Protein AF-A0A7V5PXU4-F1 (afdb_monomer_lite)

Secondary structure (DSSP, 8-state):
---SSSSTTHHHHHHHHHHHHHHHHHHHTT-HHHHHTHHHHHHHHHHHHHHHHHHHHHHHHHHHHHHHTT-

Foldseek 3Di:
DDPQPPDPCSLVVLLVVLVVVVVVLVVCPPPPVSVVCVVVNVVSVVVNVVSVVVVVVVVVVVVVVVVVVVD

Radius of gyration: 17.21 Å; chains: 1; bounding box: 49×15×39 Å

Sequence (71 aa):
MDYILVQKDSKRRFLQAVAALSKTFALAVPHEEALAIRDEVGLFQEIRAALIKATVTKGERSAEEIEAAVQ

pLDDT: mean 77.53, std 17.33, range [42.56, 94.94]

Structure (mmCIF, N/CA/C/O backbone):
data_AF-A0A7V5PXU4-F1
#
_entry.id   AF-A0A7V5PXU4-F1
#
loop_
_atom_site.group_PDB
_atom_site.id
_atom_site.type_symbol
_atom_site.label_atom_id
_atom_site.label_alt_id
_atom_site.label_comp_id
_atom_site.label_asym_id
_atom_site.label_entity_id
_atom_site.label_seq_id
_atom_site.pdbx_PDB_ins_code
_atom_site.Cartn_x
_atom_site.Cartn_y
_atom_site.Cartn_z
_atom_site.occupancy
_atom_site.B_iso_or_equiv
_atom_site.auth_seq_id
_atom_site.auth_comp_id
_atom_site.auth_asym_id
_atom_site.auth_atom_id
_atom_site.pdbx_PDB_model_num
ATOM 1 N N . MET A 1 1 ? -8.291 -6.356 -24.911 1.00 42.56 1 MET A N 1
ATOM 2 C CA . MET A 1 1 ? -8.550 -6.617 -23.480 1.00 42.56 1 MET A CA 1
ATOM 3 C C . MET A 1 1 ? -7.454 -5.942 -22.651 1.00 42.56 1 MET A C 1
ATOM 5 O O . MET A 1 1 ? -6.812 -6.589 -21.847 1.00 42.56 1 MET A O 1
ATOM 9 N N . ASP A 1 2 ? -7.205 -4.645 -22.893 1.00 46.44 2 ASP A N 1
ATOM 10 C CA . ASP A 1 2 ? -6.002 -3.947 -22.396 1.00 46.44 2 ASP A CA 1
ATOM 11 C C . ASP A 1 2 ? -6.254 -2.426 -22.283 1.00 46.44 2 ASP A C 1
ATOM 13 O O . ASP A 1 2 ? -5.579 -1.596 -22.878 1.00 46.44 2 ASP A O 1
ATOM 17 N N . TYR A 1 3 ? -7.334 -2.027 -21.604 1.00 54.44 3 TYR A N 1
ATOM 18 C CA . TYR A 1 3 ? -7.797 -0.626 -21.633 1.00 54.44 3 TYR A CA 1
ATOM 19 C C . TYR A 1 3 ? -7.194 0.275 -20.545 1.00 54.44 3 TYR A C 1
ATOM 21 O O . TYR A 1 3 ? -7.287 1.499 -20.639 1.00 54.44 3 TYR A O 1
ATOM 29 N N . ILE A 1 4 ? -6.558 -0.297 -19.520 1.00 54.38 4 ILE A N 1
ATOM 30 C CA . ILE A 1 4 ? -6.097 0.473 -18.352 1.00 54.38 4 ILE A CA 1
ATOM 31 C C . ILE A 1 4 ? -4.609 0.845 -18.451 1.00 54.38 4 ILE A C 1
ATOM 33 O O . ILE A 1 4 ? -4.213 1.861 -17.892 1.00 54.38 4 ILE A O 1
ATOM 37 N N . LEU A 1 5 ? -3.788 0.099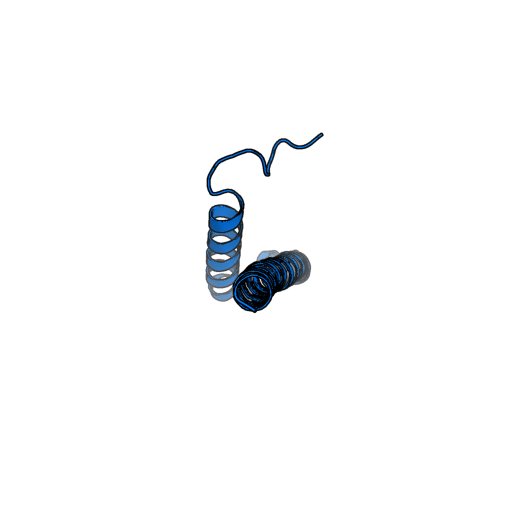 -19.202 1.00 53.19 5 LEU A N 1
ATOM 38 C CA . LEU A 1 5 ? -2.335 0.326 -19.285 1.00 53.19 5 LEU A CA 1
ATOM 39 C C . LEU A 1 5 ? -1.877 1.123 -20.519 1.00 53.19 5 LEU A C 1
ATOM 41 O O . LEU A 1 5 ? -0.737 1.579 -20.552 1.00 53.19 5 LEU A O 1
ATOM 45 N N . VAL A 1 6 ? -2.756 1.344 -21.503 1.00 55.06 6 VAL A N 1
ATOM 46 C CA . VAL A 1 6 ? -2.446 2.088 -22.745 1.00 55.06 6 VAL A CA 1
ATOM 47 C C . VAL A 1 6 ? -2.428 3.610 -22.529 1.00 55.06 6 VAL A C 1
ATOM 49 O O . VAL A 1 6 ? -1.866 4.354 -23.331 1.00 55.06 6 VAL A O 1
ATOM 52 N N . GLN A 1 7 ? -3.000 4.107 -21.428 1.00 58.50 7 GLN A N 1
ATOM 53 C CA . GLN A 1 7 ? -2.970 5.537 -21.126 1.00 58.50 7 GLN A CA 1
ATOM 54 C C . GLN A 1 7 ? -1.582 5.966 -20.621 1.00 58.50 7 GLN A C 1
ATOM 56 O O . GLN A 1 7 ? -0.978 5.320 -19.756 1.00 58.50 7 GLN A O 1
ATOM 61 N N . LYS A 1 8 ? -1.089 7.102 -21.129 1.00 55.94 8 LYS A N 1
ATOM 62 C CA . LYS A 1 8 ? 0.113 7.776 -20.613 1.00 55.94 8 LYS A CA 1
ATOM 63 C C . LYS A 1 8 ? -0.019 7.932 -19.088 1.00 55.94 8 LYS A C 1
ATOM 65 O O . LYS A 1 8 ? -1.089 8.279 -18.595 1.00 55.94 8 LYS A O 1
ATOM 70 N N . ASP A 1 9 ? 1.045 7.626 -18.344 1.00 65.12 9 ASP A N 1
ATOM 71 C CA . ASP A 1 9 ? 1.110 7.719 -16.872 1.00 65.12 9 ASP A CA 1
ATOM 72 C C . ASP A 1 9 ? 0.255 6.736 -16.046 1.00 65.12 9 ASP A C 1
ATOM 74 O O . ASP A 1 9 ? 0.198 6.870 -14.822 1.00 65.12 9 ASP A O 1
ATOM 78 N N . SER A 1 10 ? -0.359 5.706 -16.637 1.00 70.94 10 SER A N 1
ATOM 79 C CA . SER A 1 10 ? -1.235 4.765 -15.901 1.00 70.94 10 SER A CA 1
ATOM 80 C C . SER A 1 10 ? -0.585 4.151 -14.657 1.00 70.94 10 SER A C 1
ATOM 82 O O . SER A 1 10 ? -1.197 4.079 -13.591 1.00 70.94 10 SER A O 1
ATOM 84 N N . LYS A 1 11 ? 0.703 3.801 -14.750 1.00 76.81 11 LYS A N 1
ATOM 85 C CA . LYS A 1 11 ? 1.488 3.308 -13.613 1.00 76.81 11 LYS A CA 1
ATOM 86 C C . LYS A 1 11 ? 1.640 4.355 -12.510 1.00 76.81 11 LYS A C 1
ATOM 88 O O . LYS A 1 11 ? 1.411 4.055 -11.343 1.00 76.81 11 LYS A O 1
ATOM 93 N N . ARG A 1 12 ? 2.009 5.590 -12.864 1.00 82.56 12 ARG A N 1
ATOM 94 C CA . ARG A 1 12 ? 2.169 6.690 -11.900 1.00 82.56 12 ARG A CA 1
ATOM 95 C C . ARG A 1 12 ? 0.845 6.997 -11.203 1.00 82.56 12 ARG A C 1
ATOM 97 O O . ARG A 1 12 ? 0.827 7.154 -9.985 1.00 82.56 12 ARG A O 1
ATOM 104 N N . ARG A 1 13 ? -0.256 6.999 -11.957 1.00 84.88 13 ARG A N 1
ATOM 105 C CA . ARG A 1 13 ? -1.615 7.179 -11.431 1.00 84.88 13 ARG A CA 1
ATOM 106 C C . ARG A 1 13 ? -1.996 6.081 -10.443 1.00 84.88 13 ARG A C 1
ATOM 108 O O . ARG A 1 13 ? -2.480 6.402 -9.365 1.00 84.88 13 ARG A O 1
ATOM 115 N N . PHE A 1 14 ? -1.720 4.816 -10.765 1.00 87.12 14 PHE A N 1
ATOM 116 C CA . PHE A 1 14 ? -1.958 3.700 -9.847 1.00 87.12 14 PHE A CA 1
ATOM 117 C C . PHE A 1 14 ? -1.175 3.868 -8.538 1.00 87.12 14 PHE A C 1
ATOM 119 O O . PHE A 1 14 ? -1.754 3.819 -7.457 1.00 87.12 14 PHE A O 1
ATOM 126 N N . LEU A 1 15 ? 0.129 4.157 -8.621 1.00 87.94 15 LEU A N 1
ATOM 127 C CA . LEU A 1 15 ? 0.973 4.352 -7.437 1.00 87.94 15 LEU A CA 1
ATOM 128 C C . LEU A 1 15 ? 0.480 5.500 -6.543 1.00 87.94 15 LEU A C 1
ATOM 130 O O . LEU A 1 15 ? 0.523 5.378 -5.318 1.00 87.94 15 LEU A O 1
ATOM 134 N N . GLN A 1 16 ? 0.021 6.600 -7.147 1.00 89.88 16 GLN A N 1
ATOM 135 C CA . GLN A 1 16 ? -0.545 7.744 -6.430 1.00 89.88 16 GLN A CA 1
ATOM 136 C C . GLN A 1 16 ? -1.897 7.412 -5.788 1.00 89.88 16 GLN A C 1
ATOM 138 O O . GLN A 1 16 ? -2.109 7.758 -4.627 1.00 89.88 16 GLN A O 1
ATOM 143 N N . ALA A 1 17 ? -2.780 6.710 -6.502 1.00 91.94 17 ALA A N 1
ATOM 144 C CA . ALA A 1 17 ? -4.087 6.305 -5.993 1.00 91.94 17 ALA A CA 1
ATOM 145 C C . ALA A 1 17 ? -3.961 5.366 -4.785 1.00 91.94 17 ALA A C 1
ATOM 147 O O . ALA A 1 17 ? -4.589 5.613 -3.760 1.00 91.94 17 ALA A O 1
ATOM 148 N N . VAL A 1 18 ? -3.089 4.353 -4.857 1.00 93.00 18 VAL A N 1
ATOM 149 C CA . VAL A 1 18 ? -2.839 3.442 -3.726 1.00 93.00 18 VAL A CA 1
ATOM 150 C C . VAL A 1 18 ? -2.239 4.191 -2.532 1.00 93.00 18 VAL A C 1
ATOM 152 O O . VAL A 1 18 ? -2.626 3.946 -1.395 1.00 93.00 18 VAL A O 1
ATOM 155 N N . ALA A 1 19 ? -1.337 5.152 -2.763 1.00 91.25 19 ALA A N 1
ATOM 156 C CA . ALA A 1 19 ? -0.779 5.959 -1.678 1.00 91.25 19 ALA A CA 1
ATOM 157 C C . ALA A 1 19 ? -1.834 6.847 -0.993 1.00 91.25 19 ALA A C 1
ATOM 159 O O . ALA A 1 19 ? -1.805 6.999 0.229 1.00 91.25 19 ALA A O 1
ATOM 160 N N . ALA A 1 20 ? -2.756 7.431 -1.763 1.00 93.81 20 ALA A N 1
ATOM 161 C CA . ALA A 1 20 ? -3.876 8.192 -1.219 1.00 93.81 20 ALA A CA 1
ATOM 162 C C . ALA A 1 20 ? -4.835 7.282 -0.437 1.00 93.81 20 ALA A C 1
ATOM 164 O O . ALA A 1 20 ? -5.181 7.606 0.696 1.00 93.81 20 ALA A O 1
ATOM 165 N N . LEU A 1 21 ? -5.176 6.115 -0.994 1.00 92.88 21 LEU A N 1
ATOM 166 C CA . LEU A 1 21 ? -6.021 5.110 -0.351 1.00 92.88 21 LEU A CA 1
ATOM 167 C C . LEU A 1 21 ? -5.463 4.687 1.012 1.00 92.88 21 LEU A C 1
ATOM 169 O O . LEU A 1 21 ? -6.189 4.741 1.997 1.00 92.88 21 LEU A O 1
ATOM 173 N N . SER A 1 22 ? -4.171 4.354 1.100 1.00 91.56 22 SER A N 1
ATOM 174 C CA . SER A 1 22 ? -3.538 3.975 2.371 1.00 91.56 22 SER A CA 1
ATOM 175 C C . SER A 1 22 ? -3.605 5.084 3.424 1.00 91.56 22 SER A C 1
ATOM 177 O O . SER A 1 22 ? -3.816 4.801 4.601 1.00 91.56 22 SER A O 1
ATOM 179 N N . LYS A 1 23 ? -3.433 6.351 3.020 1.00 93.75 23 LYS A N 1
ATOM 180 C CA . LYS A 1 23 ? -3.527 7.494 3.942 1.00 93.75 23 LYS A CA 1
ATOM 181 C C . LYS A 1 23 ? -4.951 7.681 4.449 1.00 93.75 23 LYS A C 1
ATOM 183 O O . LYS A 1 23 ? -5.144 7.833 5.648 1.00 93.75 23 LYS A O 1
ATOM 188 N N . THR A 1 24 ? -5.936 7.647 3.556 1.00 93.94 24 THR A N 1
ATOM 189 C CA . THR A 1 24 ? -7.346 7.784 3.939 1.00 93.94 24 THR A CA 1
ATOM 190 C C . THR A 1 24 ? -7.797 6.614 4.807 1.00 93.94 24 THR A C 1
ATOM 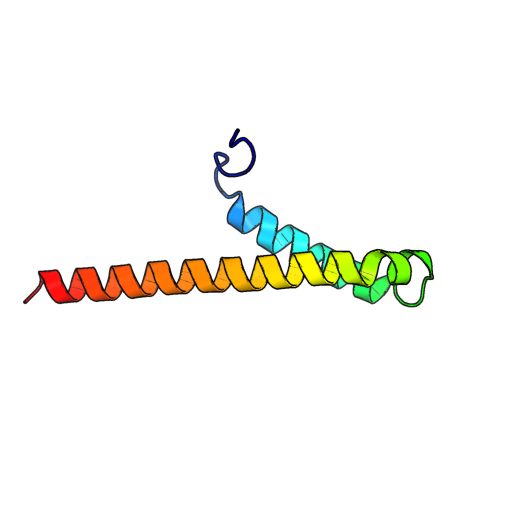192 O O . THR A 1 24 ? -8.477 6.826 5.802 1.00 93.94 24 THR A O 1
ATOM 195 N N . PHE A 1 25 ? -7.355 5.395 4.495 1.00 92.31 25 PHE A N 1
ATOM 196 C CA . PHE A 1 25 ? -7.618 4.214 5.311 1.00 92.31 25 PHE A CA 1
ATOM 197 C C . PHE A 1 25 ? -7.086 4.376 6.740 1.00 92.31 25 PHE A C 1
ATOM 199 O O . PHE A 1 25 ? -7.813 4.128 7.697 1.00 92.31 25 PHE A O 1
ATOM 206 N N . ALA A 1 26 ? -5.856 4.876 6.897 1.00 93.19 26 ALA A N 1
ATOM 207 C CA . ALA A 1 26 ? -5.276 5.143 8.213 1.00 93.19 26 ALA A CA 1
ATOM 208 C C . ALA A 1 26 ? -6.061 6.194 9.023 1.00 93.19 26 ALA A C 1
ATOM 210 O O . ALA A 1 26 ? -6.031 6.149 10.248 1.00 93.19 26 ALA A O 1
ATOM 211 N N . LEU A 1 27 ? -6.768 7.115 8.355 1.00 94.94 27 LEU A N 1
ATOM 212 C CA . LEU A 1 27 ? -7.660 8.088 8.999 1.00 94.94 27 LEU A CA 1
ATOM 213 C C . LEU A 1 27 ? -9.053 7.516 9.311 1.00 94.94 27 LEU A C 1
ATOM 215 O O . LEU A 1 27 ? -9.734 8.038 10.187 1.00 94.94 27 LEU A O 1
ATOM 219 N N . ALA A 1 28 ? -9.489 6.487 8.581 1.00 92.50 28 ALA A N 1
ATOM 220 C CA . ALA A 1 28 ? -10.811 5.881 8.721 1.00 92.50 28 ALA A CA 1
ATOM 221 C C . ALA A 1 28 ? -10.853 4.758 9.773 1.00 92.50 28 ALA A C 1
ATOM 223 O O . ALA A 1 28 ? -11.908 4.480 10.336 1.00 92.50 28 ALA A O 1
ATOM 224 N N . VAL A 1 29 ? -9.726 4.106 10.068 1.00 91.56 29 VAL A N 1
ATOM 225 C CA . VAL A 1 29 ? -9.625 3.131 11.169 1.00 91.56 29 VAL A CA 1
ATOM 226 C C . VAL A 1 29 ? -9.841 3.849 12.516 1.00 91.56 29 VAL A C 1
ATOM 228 O O . VAL A 1 29 ? -9.266 4.920 12.719 1.00 91.56 29 VAL A O 1
ATOM 231 N N . PRO A 1 30 ? -10.632 3.286 13.459 1.00 91.00 30 PRO A N 1
ATOM 232 C CA . PRO A 1 30 ? -11.122 1.902 13.516 1.00 91.00 30 PRO A CA 1
ATOM 233 C C . PRO A 1 30 ? -12.562 1.668 13.018 1.00 91.00 30 PRO A C 1
ATOM 235 O O . PRO A 1 30 ? -13.196 0.717 13.464 1.00 91.00 30 PRO A O 1
ATOM 238 N N . HIS A 1 31 ? -13.101 2.492 12.114 1.00 93.81 31 HIS A N 1
ATOM 239 C CA . HIS A 1 31 ? -14.466 2.313 11.602 1.00 93.81 31 HIS A CA 1
ATOM 240 C C . HIS A 1 31 ? -14.683 0.910 10.999 1.00 93.81 31 HIS A C 1
ATOM 242 O O . HIS A 1 31 ? -13.844 0.438 10.230 1.00 93.81 31 HIS A O 1
ATOM 248 N N . GLU A 1 32 ? -15.806 0.250 11.307 1.00 91.50 32 GLU A N 1
ATOM 249 C CA . GLU A 1 32 ? -16.075 -1.135 10.874 1.00 91.50 32 GLU A CA 1
ATOM 250 C C . GLU A 1 32 ? -16.040 -1.289 9.349 1.00 91.50 32 GLU A C 1
ATOM 252 O O . GLU A 1 32 ? -15.448 -2.234 8.836 1.00 91.50 32 GLU A O 1
ATOM 257 N N . GLU A 1 33 ? -16.577 -0.313 8.611 1.00 90.62 33 GLU A N 1
ATOM 258 C CA . GLU A 1 33 ? -16.499 -0.303 7.143 1.00 90.62 33 GLU A CA 1
ATOM 259 C C . GLU A 1 33 ? -15.058 -0.191 6.623 1.00 90.62 33 GLU A C 1
ATOM 261 O O . GLU A 1 33 ? -14.728 -0.768 5.591 1.00 90.62 33 GLU A O 1
ATOM 266 N N . ALA A 1 34 ? -14.174 0.513 7.341 1.00 91.31 34 ALA A N 1
ATOM 267 C CA . ALA A 1 34 ? -12.760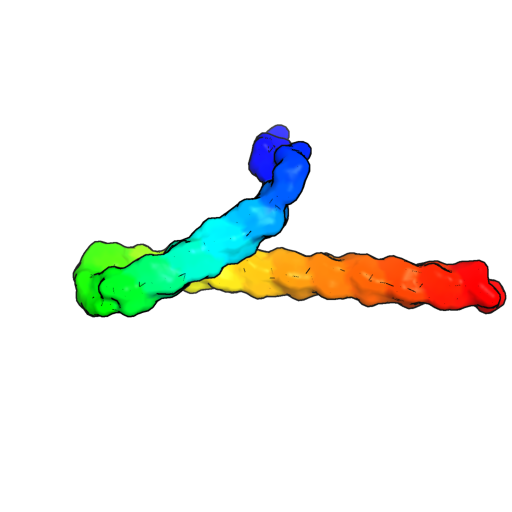 0.557 6.988 1.00 91.31 34 ALA A CA 1
ATOM 268 C C . ALA A 1 34 ? -12.104 -0.799 7.276 1.00 91.31 34 ALA A C 1
ATOM 270 O O . ALA A 1 34 ? -11.383 -1.328 6.441 1.00 91.31 34 ALA A O 1
ATOM 271 N N . LEU A 1 35 ? -12.395 -1.421 8.419 1.00 92.94 35 LEU A N 1
ATOM 272 C CA . LEU A 1 35 ? -11.873 -2.753 8.736 1.00 92.94 35 LEU A CA 1
ATOM 273 C C . LEU A 1 35 ? -12.331 -3.818 7.730 1.00 92.94 35 LEU A C 1
ATOM 275 O O . LEU A 1 35 ? -11.540 -4.699 7.396 1.00 92.94 35 LEU A O 1
ATOM 279 N N . ALA A 1 36 ? -13.556 -3.703 7.210 1.00 94.75 36 ALA A N 1
ATOM 280 C CA . ALA A 1 36 ? -14.107 -4.611 6.208 1.00 94.75 36 ALA A CA 1
ATOM 281 C C . ALA A 1 36 ? -13.333 -4.599 4.880 1.00 94.75 36 ALA A C 1
ATOM 283 O O . ALA A 1 36 ? -13.306 -5.621 4.209 1.00 94.75 36 ALA A O 1
ATOM 284 N N . ILE A 1 37 ? -12.686 -3.480 4.524 1.00 93.56 37 ILE A N 1
ATOM 285 C CA . ILE A 1 37 ? -11.910 -3.340 3.277 1.00 93.56 37 ILE A CA 1
ATOM 286 C C . ILE A 1 37 ? -10.390 -3.482 3.477 1.00 93.56 37 ILE A C 1
ATOM 288 O O . ILE A 1 37 ? -9.596 -3.150 2.590 1.00 93.56 37 ILE A O 1
ATOM 292 N N . ARG A 1 38 ? -9.946 -3.877 4.678 1.00 92.38 38 ARG A N 1
ATOM 293 C CA . ARG A 1 38 ? -8.520 -3.919 5.043 1.00 92.38 38 ARG A CA 1
ATOM 294 C C . ARG A 1 38 ? -7.719 -4.818 4.106 1.00 92.38 38 ARG A C 1
ATOM 296 O O . ARG A 1 38 ? -6.606 -4.459 3.716 1.00 92.38 38 ARG A O 1
ATOM 303 N N . ASP A 1 39 ? -8.266 -5.978 3.775 1.00 93.81 39 ASP A N 1
ATOM 304 C CA . ASP A 1 39 ? -7.553 -6.997 3.014 1.00 93.81 39 ASP A CA 1
ATOM 305 C C . ASP A 1 39 ? -7.412 -6.566 1.540 1.00 93.81 39 ASP A C 1
ATOM 307 O O . ASP A 1 39 ? -6.358 -6.752 0.928 1.00 93.81 39 ASP A O 1
ATOM 311 N N . GLU A 1 40 ? -8.405 -5.860 0.997 1.00 93.56 40 GLU A N 1
ATOM 312 C CA . GLU A 1 40 ? -8.367 -5.224 -0.320 1.00 93.56 40 GLU A CA 1
ATOM 313 C C . GLU A 1 40 ? -7.326 -4.103 -0.375 1.00 93.56 40 GLU A C 1
ATOM 315 O O . GLU A 1 40 ? -6.552 -4.017 -1.332 1.00 93.56 40 GLU A O 1
ATOM 320 N N . VAL A 1 41 ? -7.255 -3.258 0.660 1.00 93.88 41 VAL A N 1
ATOM 321 C CA . VAL A 1 41 ? -6.199 -2.238 0.769 1.00 93.88 41 VAL A CA 1
ATOM 322 C C . VAL A 1 41 ? -4.819 -2.900 0.791 1.00 93.88 41 VAL A C 1
ATOM 324 O O . VAL A 1 41 ? -3.910 -2.421 0.108 1.00 93.88 41 VAL A O 1
ATOM 327 N N . GLY A 1 42 ? -4.673 -4.026 1.496 1.00 93.12 42 GLY A N 1
ATOM 328 C CA . GLY A 1 42 ? -3.462 -4.849 1.488 1.00 93.12 42 GLY A CA 1
ATOM 329 C C . GLY A 1 42 ? -3.097 -5.358 0.091 1.00 93.12 42 GLY A C 1
ATOM 330 O O . GLY A 1 42 ? -1.972 -5.155 -0.364 1.00 93.12 42 GLY A O 1
ATOM 331 N N . LEU A 1 43 ? -4.054 -5.920 -0.652 1.00 93.88 43 LEU A N 1
ATOM 332 C CA . LEU A 1 43 ? -3.839 -6.375 -2.031 1.00 93.88 43 LEU A CA 1
ATOM 333 C C . LEU A 1 43 ? -3.286 -5.255 -2.928 1.00 93.88 43 LEU A C 1
ATOM 335 O O . LEU A 1 43 ? -2.325 -5.458 -3.675 1.00 93.88 43 LEU A O 1
ATOM 339 N N . PHE A 1 44 ? -3.857 -4.051 -2.850 1.00 93.19 44 PHE A N 1
ATOM 340 C CA . PHE A 1 44 ? -3.376 -2.917 -3.641 1.00 93.19 44 PHE A CA 1
ATOM 341 C C . PHE A 1 44 ? -1.963 -2.471 -3.249 1.00 93.19 44 PHE A C 1
ATOM 343 O O . PHE A 1 44 ? -1.193 -2.043 -4.118 1.00 93.19 44 PHE A O 1
ATOM 350 N N . GLN A 1 45 ? -1.597 -2.585 -1.971 1.00 92.94 45 GLN A N 1
ATOM 351 C CA . GLN A 1 45 ? -0.240 -2.311 -1.500 1.00 92.94 45 GLN A CA 1
ATOM 352 C C . GLN A 1 45 ? 0.772 -3.324 -2.049 1.00 92.94 45 GLN A C 1
ATOM 354 O O . GLN A 1 45 ? 1.828 -2.907 -2.536 1.00 92.94 45 GLN A O 1
ATOM 359 N N . GLU A 1 46 ? 0.423 -4.611 -2.078 1.00 93.69 46 GLU A N 1
ATOM 360 C CA . GLU A 1 46 ? 1.266 -5.665 -2.655 1.00 93.69 46 GLU A CA 1
ATOM 361 C C . GLU A 1 46 ? 1.466 -5.473 -4.162 1.00 93.69 46 GLU A C 1
ATOM 363 O O . GLU A 1 46 ? 2.595 -5.490 -4.662 1.00 93.69 46 GLU A O 1
ATOM 368 N N . ILE A 1 47 ? 0.391 -5.174 -4.902 1.00 90.38 47 ILE A N 1
ATOM 369 C CA . ILE A 1 47 ? 0.478 -4.868 -6.338 1.00 90.38 47 ILE A CA 1
ATOM 370 C C . ILE A 1 47 ? 1.360 -3.635 -6.569 1.00 90.38 47 ILE A C 1
ATOM 372 O O . ILE A 1 47 ? 2.188 -3.617 -7.483 1.00 90.38 47 ILE A O 1
ATOM 376 N N . ARG A 1 48 ? 1.236 -2.600 -5.728 1.00 88.94 48 ARG A N 1
ATOM 377 C CA . ARG A 1 48 ? 2.108 -1.420 -5.777 1.00 88.94 48 ARG A CA 1
ATOM 378 C C . ARG A 1 48 ? 3.575 -1.797 -5.562 1.00 88.94 48 ARG A C 1
ATOM 380 O O . ARG A 1 48 ? 4.417 -1.323 -6.326 1.00 88.94 48 ARG A O 1
ATOM 387 N N . ALA A 1 49 ? 3.890 -2.632 -4.574 1.00 89.44 49 ALA A N 1
ATOM 388 C CA . ALA A 1 49 ? 5.255 -3.084 -4.310 1.00 89.44 49 ALA A CA 1
ATOM 389 C C . ALA A 1 49 ? 5.827 -3.885 -5.492 1.00 89.44 49 ALA A C 1
ATOM 391 O O . ALA A 1 49 ? 6.924 -3.582 -5.972 1.00 89.44 49 ALA A O 1
ATOM 392 N N . ALA A 1 50 ? 5.050 -4.828 -6.032 1.00 88.00 50 ALA A N 1
ATOM 393 C CA . ALA A 1 50 ? 5.419 -5.611 -7.208 1.00 88.00 50 ALA A CA 1
ATOM 394 C C . ALA A 1 50 ? 5.668 -4.722 -8.438 1.00 88.00 50 ALA A C 1
ATOM 396 O O . ALA A 1 50 ? 6.665 -4.891 -9.141 1.00 88.00 50 ALA A O 1
ATOM 397 N N . LEU A 1 51 ? 4.812 -3.721 -8.672 1.00 85.38 51 LEU A N 1
ATOM 398 C CA . LEU A 1 51 ? 4.977 -2.771 -9.771 1.00 85.38 51 LEU A CA 1
ATOM 399 C C . LEU A 1 51 ? 6.225 -1.908 -9.611 1.00 85.38 51 LEU A C 1
ATOM 401 O O . LEU A 1 51 ? 6.907 -1.670 -10.609 1.00 85.38 51 LEU A O 1
ATOM 405 N N . ILE A 1 52 ? 6.520 -1.425 -8.399 1.00 84.00 52 ILE A N 1
ATOM 406 C CA . ILE A 1 52 ? 7.742 -0.662 -8.117 1.00 84.00 52 ILE A CA 1
ATOM 407 C C . ILE A 1 52 ? 8.958 -1.534 -8.427 1.00 84.00 52 ILE A C 1
ATOM 409 O O . ILE A 1 52 ? 9.779 -1.125 -9.251 1.00 84.00 52 ILE A O 1
ATOM 413 N N . LYS A 1 53 ? 9.011 -2.752 -7.871 1.00 82.44 53 LYS A N 1
ATOM 414 C CA . LYS A 1 53 ? 10.092 -3.721 -8.094 1.00 82.44 53 LYS A CA 1
ATOM 415 C C . LYS A 1 53 ? 10.298 -4.015 -9.581 1.00 82.44 53 LYS A C 1
ATOM 417 O O . LYS A 1 53 ? 11.411 -3.896 -10.073 1.00 82.44 53 LYS A O 1
ATOM 422 N N . ALA A 1 54 ? 9.222 -4.265 -10.327 1.00 77.62 54 ALA A N 1
ATOM 423 C CA . ALA A 1 54 ? 9.292 -4.496 -11.770 1.00 77.62 54 ALA A CA 1
ATOM 424 C C . ALA A 1 54 ? 9.848 -3.293 -12.563 1.00 77.62 54 ALA A C 1
ATOM 426 O O . ALA A 1 54 ? 10.470 -3.479 -13.606 1.00 77.62 54 ALA A O 1
ATOM 427 N N . THR A 1 55 ? 9.641 -2.050 -12.101 1.00 70.50 55 THR A N 1
ATOM 428 C CA . THR A 1 55 ? 10.291 -0.870 -12.718 1.00 70.50 55 THR A CA 1
ATOM 429 C C . THR A 1 55 ? 11.778 -0.815 -12.438 1.00 70.50 55 THR A C 1
ATOM 431 O O . THR A 1 55 ? 12.528 -0.470 -13.343 1.00 70.50 55 THR A O 1
ATOM 434 N N . VAL A 1 56 ? 12.180 -1.118 -11.202 1.00 65.88 56 VAL A N 1
ATOM 435 C CA . VAL A 1 56 ? 13.588 -1.088 -10.790 1.00 65.88 56 VAL A CA 1
ATOM 436 C C . VAL A 1 56 ? 14.370 -2.118 -11.601 1.00 65.88 56 VAL A C 1
ATOM 438 O O . VAL A 1 56 ? 15.317 -1.748 -12.281 1.00 65.88 56 VAL A O 1
ATOM 441 N N . THR A 1 57 ? 13.854 -3.346 -11.713 1.00 60.38 57 THR A N 1
ATOM 442 C CA . THR A 1 57 ? 14.482 -4.410 -12.513 1.00 60.38 57 THR A CA 1
ATOM 443 C C . THR A 1 57 ? 14.579 -4.073 -14.007 1.00 60.38 57 THR A C 1
ATOM 445 O O . THR A 1 57 ? 15.508 -4.510 -14.678 1.00 60.38 57 THR A O 1
ATOM 448 N N . LYS A 1 58 ? 13.640 -3.288 -14.559 1.00 57.97 58 LYS A N 1
ATOM 449 C CA . LYS A 1 58 ? 13.737 -2.811 -15.950 1.00 57.97 58 LYS A CA 1
ATOM 450 C C . LYS A 1 58 ? 14.824 -1.739 -16.111 1.00 57.97 58 LYS A C 1
ATOM 452 O O . LYS A 1 58 ? 15.489 -1.721 -17.136 1.00 57.97 58 LYS A O 1
ATOM 457 N N . GLY A 1 59 ? 14.999 -0.865 -15.118 1.00 57.34 59 GLY A N 1
ATOM 458 C CA . GLY A 1 59 ? 16.069 0.137 -15.102 1.00 57.34 59 GLY A CA 1
ATOM 459 C C . GLY A 1 59 ? 17.460 -0.476 -14.917 1.00 57.34 59 GLY A C 1
ATOM 460 O O . GLY A 1 59 ? 18.391 -0.045 -15.586 1.00 57.34 59 GLY A O 1
ATOM 461 N N . GLU A 1 60 ? 17.579 -1.507 -14.077 1.00 54.50 60 GLU A N 1
ATOM 462 C CA . GLU A 1 60 ? 18.827 -2.254 -13.858 1.00 54.50 60 GLU A CA 1
ATOM 463 C C . GLU A 1 60 ? 19.235 -3.050 -15.104 1.00 54.50 60 GLU A C 1
ATOM 465 O O . GLU A 1 60 ? 20.337 -2.847 -15.601 1.00 54.50 60 GLU A O 1
ATOM 470 N N . ARG A 1 61 ? 18.323 -3.832 -15.709 1.00 52.00 61 ARG A N 1
ATOM 471 C CA . ARG A 1 61 ? 18.621 -4.545 -16.968 1.00 52.00 61 ARG A CA 1
ATOM 472 C C . ARG A 1 61 ? 19.033 -3.610 -18.103 1.00 52.00 61 ARG A C 1
ATOM 474 O O . ARG A 1 61 ? 19.944 -3.936 -18.850 1.00 52.00 61 ARG A O 1
ATOM 481 N N . SER A 1 62 ? 18.397 -2.441 -18.229 1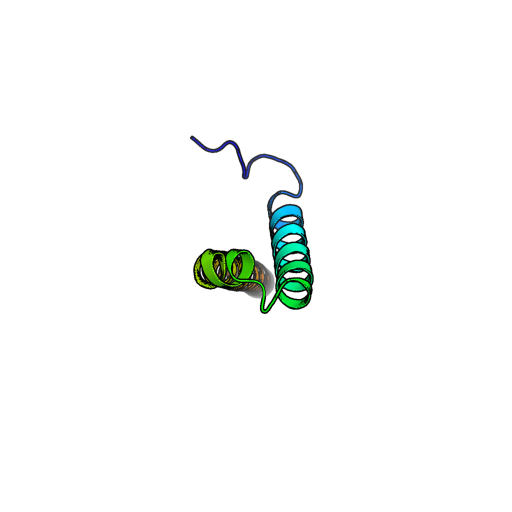.00 54.00 62 SER A N 1
ATOM 482 C CA . SER A 1 62 ? 18.799 -1.456 -19.239 1.00 54.00 62 SER A CA 1
ATOM 483 C C . SER A 1 62 ? 20.160 -0.818 -18.951 1.00 54.00 62 SER A C 1
ATOM 485 O O . SER A 1 62 ? 20.847 -0.464 -19.899 1.00 54.00 62 SER A O 1
ATOM 487 N N . ALA A 1 63 ? 20.570 -0.673 -17.688 1.00 56.19 63 ALA A N 1
ATOM 488 C CA . ALA A 1 63 ? 21.915 -0.205 -17.353 1.00 56.19 63 ALA A CA 1
ATOM 489 C C . ALA A 1 63 ? 22.976 -1.273 -17.674 1.00 56.19 63 ALA A C 1
ATOM 491 O O . ALA A 1 63 ? 23.989 -0.957 -18.292 1.00 56.19 63 ALA A O 1
ATOM 492 N N . GLU A 1 64 ? 22.700 -2.537 -17.341 1.00 56.28 64 GLU A N 1
ATOM 493 C CA . GLU A 1 64 ? 23.579 -3.675 -17.639 1.00 56.28 64 GLU A CA 1
ATOM 494 C C . GLU A 1 64 ? 23.718 -3.925 -19.157 1.00 56.28 64 GLU A C 1
ATOM 496 O O . GLU A 1 64 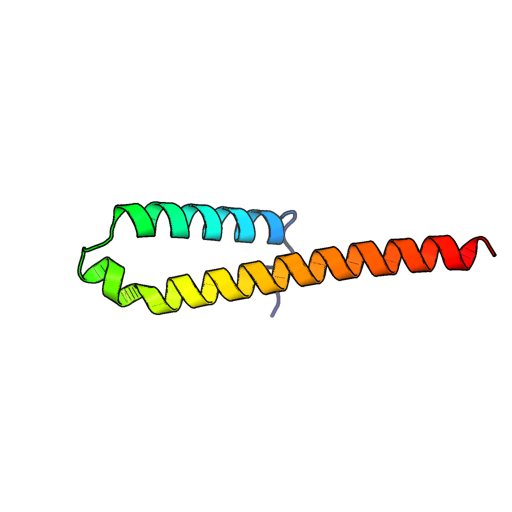? 24.818 -4.182 -19.640 1.00 56.28 64 GLU A O 1
ATOM 501 N N . GLU A 1 65 ? 22.641 -3.780 -19.943 1.00 54.03 65 GLU A N 1
ATOM 502 C CA . GLU A 1 65 ? 22.690 -3.881 -21.414 1.00 54.03 65 GLU A CA 1
ATOM 503 C C . GLU A 1 65 ? 23.449 -2.714 -22.077 1.00 54.03 65 GLU A C 1
ATOM 505 O O . GLU A 1 65 ? 24.076 -2.911 -23.118 1.00 54.03 65 GLU A O 1
ATOM 510 N N . ILE A 1 66 ? 23.429 -1.508 -21.490 1.00 54.50 66 ILE A N 1
ATOM 511 C CA . ILE A 1 66 ? 24.205 -0.359 -21.992 1.00 54.50 66 ILE A CA 1
ATOM 512 C C . ILE A 1 66 ? 25.700 -0.550 -21.714 1.00 54.50 66 ILE A C 1
ATOM 514 O O . ILE A 1 66 ? 26.517 -0.231 -22.573 1.00 54.50 66 ILE A O 1
ATOM 518 N N . GLU A 1 67 ? 26.068 -1.093 -20.552 1.00 55.41 67 GLU A N 1
ATOM 519 C CA . GLU A 1 67 ? 27.469 -1.361 -20.210 1.00 55.41 67 GLU A CA 1
ATOM 520 C C . GLU A 1 67 ? 28.052 -2.520 -21.038 1.00 55.41 67 GLU A C 1
ATOM 522 O O . GLU A 1 67 ? 29.173 -2.422 -21.535 1.00 55.41 67 GLU A O 1
ATOM 527 N N . ALA A 1 68 ? 27.263 -3.570 -21.297 1.00 58.28 68 ALA A N 1
ATOM 528 C CA . ALA A 1 68 ? 27.676 -4.703 -22.130 1.00 58.28 68 ALA A CA 1
ATOM 529 C C . ALA A 1 68 ? 27.877 -4.349 -23.618 1.00 58.28 68 ALA A C 1
ATOM 531 O O . ALA A 1 68 ? 28.639 -5.022 -24.304 1.00 58.28 68 ALA A O 1
ATOM 532 N N . ALA A 1 69 ? 27.219 -3.301 -24.126 1.00 54.47 69 ALA A N 1
ATOM 533 C CA . ALA A 1 69 ? 27.365 -2.841 -25.512 1.00 54.47 69 ALA A CA 1
ATOM 534 C C . ALA A 1 69 ? 28.588 -1.928 -25.742 1.00 54.47 69 ALA A C 1
ATOM 536 O O . ALA A 1 69 ? 28.879 -1.570 -26.884 1.00 54.47 69 ALA A O 1
ATOM 537 N N . VAL A 1 70 ? 29.278 -1.524 -24.671 1.00 57.84 70 VAL A N 1
ATOM 538 C CA . VAL A 1 70 ? 30.467 -0.654 -24.715 1.00 57.84 70 VAL A CA 1
ATOM 539 C C . VAL A 1 70 ? 31.775 -1.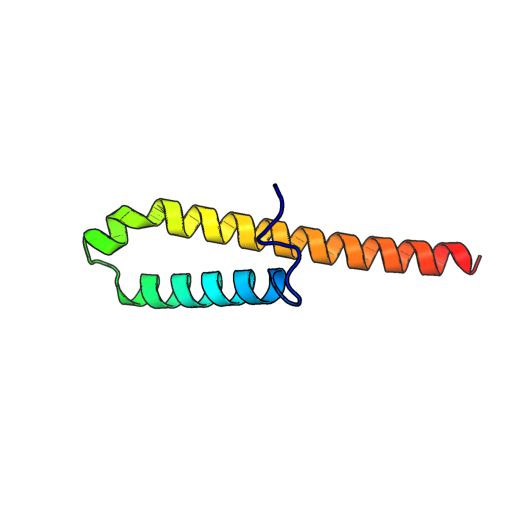463 -24.577 1.00 57.84 70 VAL A C 1
ATOM 541 O O . VAL A 1 70 ? 32.856 -0.887 -24.701 1.00 57.84 70 VAL A O 1
ATOM 544 N N . GLN A 1 71 ? 31.699 -2.786 -24.372 1.00 46.62 71 GLN A N 1
ATOM 545 C CA . GLN A 1 71 ? 32.849 -3.707 -24.350 1.00 46.62 71 GLN A CA 1
ATOM 546 C C . GLN A 1 71 ? 33.191 -4.293 -25.722 1.00 46.62 71 GLN A C 1
ATOM 548 O O . GLN A 1 71 ? 32.264 -4.695 -26.459 1.00 46.62 71 GLN A O 1
#